Protein AF-A0A3D0GNJ2-F1 (afdb_monomer)

Structure (mmCIF, N/CA/C/O backbone):
d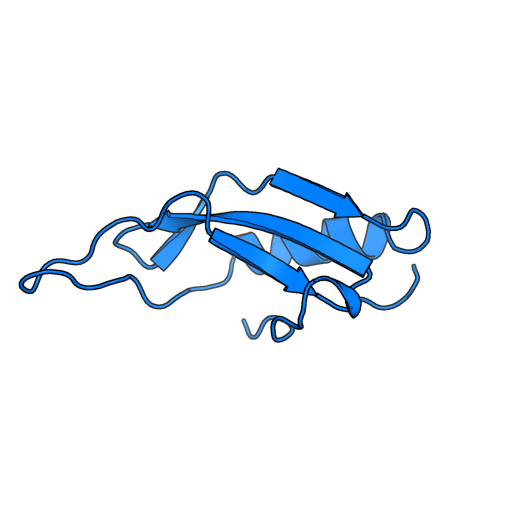ata_AF-A0A3D0GNJ2-F1
#
_entry.id   AF-A0A3D0GNJ2-F1
#
loop_
_atom_site.group_PDB
_atom_site.id
_atom_site.type_symbol
_atom_site.label_atom_id
_atom_site.label_alt_id
_atom_site.label_comp_id
_atom_site.label_asym_id
_atom_site.label_entity_id
_atom_site.label_seq_id
_atom_site.pdbx_PDB_ins_code
_atom_site.Cartn_x
_atom_site.Cartn_y
_atom_site.Cartn_z
_atom_site.occupancy
_ato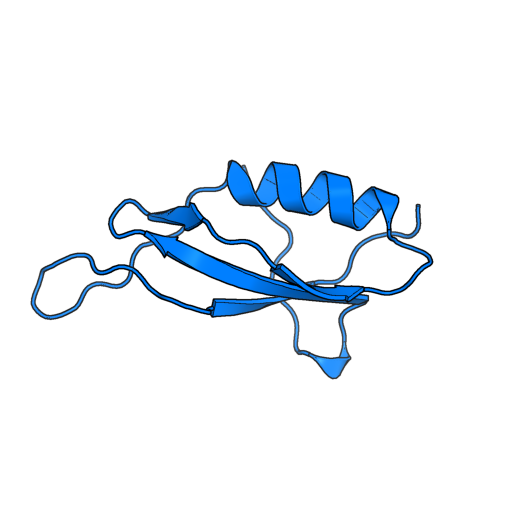m_site.B_iso_or_equiv
_atom_site.auth_seq_id
_atom_site.auth_comp_id
_atom_site.auth_asym_id
_atom_site.auth_atom_id
_atom_site.pdbx_PDB_model_num
ATOM 1 N N . ARG A 1 1 ? -12.914 6.031 -5.520 1.00 62.25 1 ARG A N 1
ATOM 2 C CA . ARG A 1 1 ? -12.206 5.768 -6.796 1.00 62.25 1 ARG A CA 1
ATOM 3 C C . ARG A 1 1 ? -11.774 4.319 -6.777 1.00 62.25 1 ARG A C 1
ATOM 5 O O . ARG A 1 1 ? -11.288 3.893 -5.736 1.00 62.25 1 ARG A O 1
ATOM 12 N N . LEU A 1 2 ? -11.993 3.601 -7.874 1.00 76.50 2 LEU A N 1
ATOM 13 C CA . LEU A 1 2 ? -11.445 2.261 -8.052 1.00 76.50 2 LEU A CA 1
ATOM 14 C C . LEU A 1 2 ? -9.926 2.385 -8.197 1.00 76.50 2 LEU A C 1
ATOM 16 O O . LEU A 1 2 ? -9.443 3.301 -8.865 1.00 76.50 2 LEU A O 1
ATOM 20 N N . ILE A 1 3 ? -9.204 1.523 -7.499 1.00 88.12 3 ILE A N 1
ATOM 21 C CA . ILE A 1 3 ? -7.756 1.359 -7.622 1.00 88.12 3 ILE A CA 1
ATOM 22 C C . ILE A 1 3 ? -7.500 0.063 -8.387 1.00 88.12 3 ILE A C 1
ATOM 24 O O . ILE A 1 3 ? -8.378 -0.801 -8.430 1.00 88.12 3 ILE A O 1
ATOM 28 N N . ALA A 1 4 ? -6.320 -0.063 -8.993 1.00 89.06 4 ALA A N 1
ATOM 29 C CA . ALA A 1 4 ? -5.888 -1.334 -9.562 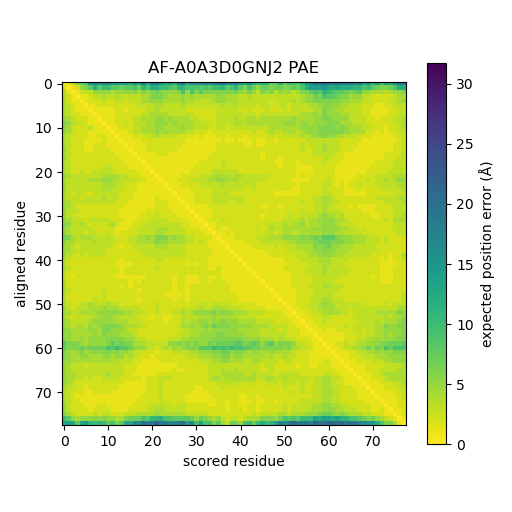1.00 89.06 4 ALA A CA 1
ATOM 30 C C . ALA A 1 4 ? -5.990 -2.445 -8.496 1.00 89.06 4 ALA A C 1
ATOM 32 O O . ALA A 1 4 ? -5.720 -2.166 -7.324 1.00 89.06 4 ALA A O 1
ATOM 33 N N . PRO A 1 5 ? -6.403 -3.669 -8.859 1.00 91.62 5 PRO A N 1
ATOM 34 C CA . PRO A 1 5 ? -6.386 -4.789 -7.929 1.00 91.62 5 PRO A CA 1
ATOM 35 C C . PRO A 1 5 ? -4.944 -5.147 -7.553 1.00 91.62 5 PRO A C 1
ATOM 37 O O . PRO A 1 5 ? -4.022 -4.957 -8.350 1.00 91.62 5 PRO A O 1
ATOM 40 N N . SER A 1 6 ? -4.753 -5.670 -6.344 1.00 95.12 6 SER A N 1
ATOM 41 C CA . SER A 1 6 ? -3.460 -6.212 -5.934 1.00 95.12 6 SER A CA 1
ATOM 42 C C . SER A 1 6 ? -3.182 -7.552 -6.616 1.00 95.12 6 SER A C 1
ATOM 44 O O . SER A 1 6 ? -4.103 -8.350 -6.795 1.00 95.12 6 SER A O 1
ATOM 46 N N . VAL A 1 7 ? -1.915 -7.820 -6.912 1.00 96.94 7 VAL A N 1
ATOM 47 C CA . VAL A 1 7 ? -1.402 -9.077 -7.479 1.00 96.94 7 VAL A CA 1
ATOM 48 C C . VAL A 1 7 ? -0.389 -9.726 -6.519 1.00 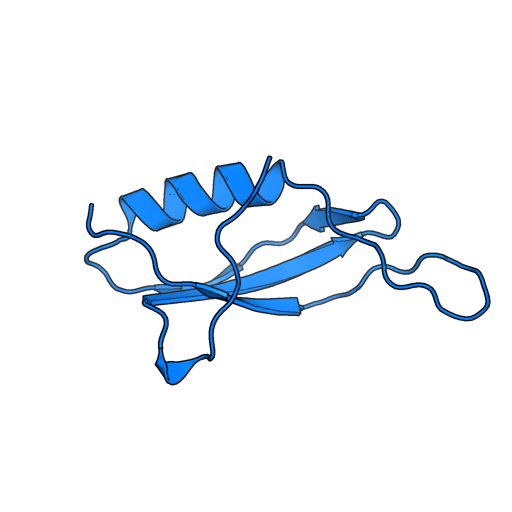96.94 7 VAL A C 1
ATOM 50 O O . VAL A 1 7 ? 0.062 -9.052 -5.583 1.00 96.94 7 VAL A O 1
ATOM 53 N N . PRO A 1 8 ? -0.010 -11.005 -6.716 1.00 96.50 8 PRO A N 1
ATOM 54 C CA . PRO A 1 8 ? 1.130 -11.615 -6.029 1.00 96.50 8 PRO A CA 1
ATOM 55 C C . PRO A 1 8 ? 2.422 -10.797 -6.169 1.00 96.50 8 PRO A C 1
ATOM 57 O O . PRO A 1 8 ? 2.610 -10.037 -7.123 1.00 96.50 8 PRO A O 1
ATOM 60 N N . LYS A 1 9 ? 3.333 -10.941 -5.203 1.00 94.12 9 LYS A N 1
ATOM 61 C CA . LYS A 1 9 ? 4.534 -10.096 -5.088 1.00 94.12 9 LYS A CA 1
ATOM 62 C C . LYS A 1 9 ? 5.463 -10.224 -6.297 1.00 94.12 9 LYS A C 1
ATOM 64 O O . LYS A 1 9 ? 6.116 -9.252 -6.689 1.00 94.12 9 LYS A O 1
ATOM 69 N N . GLU A 1 10 ? 5.503 -11.420 -6.864 1.00 94.12 10 GLU A N 1
ATOM 70 C CA . GLU A 1 10 ? 6.337 -11.838 -7.985 1.00 94.12 10 GLU A CA 1
ATOM 71 C C . GLU A 1 10 ? 5.839 -11.270 -9.321 1.00 94.12 10 GLU A C 1
ATOM 73 O O . GLU A 1 10 ? 6.619 -11.141 -10.259 1.00 94.12 10 GLU A O 1
ATOM 78 N N . GLU A 1 11 ? 4.561 -10.889 -9.402 1.00 94.81 11 GLU A N 1
ATOM 79 C CA . GLU A 1 11 ? 3.908 -10.465 -10.647 1.00 94.81 11 GLU A CA 1
ATOM 80 C C . GLU A 1 11 ? 3.865 -8.943 -10.830 1.00 94.81 11 GLU A C 1
ATOM 82 O O . GLU A 1 11 ? 3.652 -8.452 -11.937 1.00 94.81 11 GLU A O 1
ATOM 87 N N . GLY A 1 12 ? 4.048 -8.166 -9.759 1.00 95.75 12 GLY A N 1
ATOM 88 C CA . GLY A 1 12 ? 3.965 -6.707 -9.837 1.00 95.75 12 GLY A CA 1
ATOM 89 C C . GLY A 1 12 ? 5.267 -6.006 -10.194 1.00 95.75 12 GLY A C 1
ATOM 90 O O . GLY A 1 12 ? 6.359 -6.566 -10.143 1.00 95.75 12 GLY A O 1
ATOM 91 N N . ASN A 1 13 ? 5.151 -4.712 -10.469 1.00 96.69 13 ASN A N 1
ATOM 92 C CA . ASN A 1 13 ? 6.274 -3.786 -10.645 1.00 96.69 13 ASN A CA 1
ATOM 93 C C . ASN A 1 13 ? 6.275 -2.651 -9.603 1.00 96.69 13 ASN A C 1
ATOM 95 O O . ASN A 1 13 ? 7.225 -1.872 -9.536 1.00 96.69 13 ASN A O 1
ATOM 99 N N . LEU A 1 14 ? 5.258 -2.604 -8.734 1.00 97.31 14 LEU A N 1
ATOM 100 C CA . LEU A 1 14 ? 5.185 -1.742 -7.556 1.00 97.31 14 LEU A CA 1
ATOM 101 C C . LEU A 1 14 ? 4.736 -2.551 -6.333 1.00 97.31 14 LEU A C 1
ATOM 103 O O . LEU A 1 14 ? 3.616 -3.052 -6.315 1.00 97.31 14 LEU A O 1
ATOM 107 N N . SER A 1 15 ? 5.552 -2.594 -5.281 1.00 97.81 15 SER A N 1
ATOM 108 C CA . SER A 1 15 ? 5.169 -3.078 -3.948 1.00 97.81 15 SER A CA 1
ATOM 109 C C . SER A 1 15 ? 5.191 -1.926 -2.951 1.00 97.81 15 SER A C 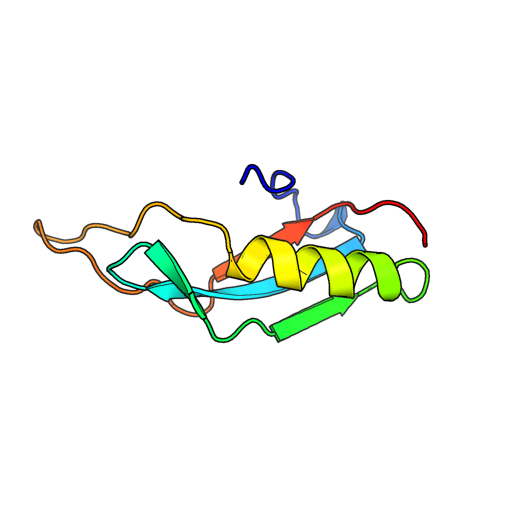1
ATOM 111 O O . SER A 1 15 ? 6.178 -1.190 -2.856 1.00 97.81 15 SER A O 1
ATOM 113 N N . ILE A 1 16 ? 4.114 -1.780 -2.185 1.00 97.50 16 ILE A N 1
ATOM 114 C CA . ILE A 1 16 ? 3.958 -0.727 -1.180 1.00 97.50 16 ILE A CA 1
ATOM 115 C C . ILE A 1 16 ? 3.427 -1.296 0.128 1.00 97.50 16 ILE A C 1
ATOM 117 O O . ILE A 1 16 ? 2.665 -2.261 0.135 1.00 97.50 16 ILE A O 1
ATOM 121 N N . THR A 1 17 ? 3.766 -0.632 1.223 1.00 97.94 17 THR A N 1
ATOM 122 C CA . THR A 1 17 ? 3.147 -0.833 2.533 1.00 97.94 17 THR A CA 1
ATOM 123 C C . THR A 1 17 ? 2.350 0.403 2.910 1.00 97.94 17 THR A C 1
ATOM 125 O O . THR A 1 17 ? 2.713 1.527 2.557 1.00 97.94 17 THR A O 1
ATOM 128 N N . PHE A 1 18 ? 1.222 0.215 3.588 1.00 97.75 18 PHE A N 1
ATOM 129 C CA . PHE A 1 18 ? 0.415 1.322 4.092 1.00 97.75 18 PHE A CA 1
ATOM 130 C C . PHE A 1 18 ? -0.490 0.895 5.244 1.00 97.75 18 PHE A C 1
ATOM 132 O O . PHE A 1 18 ? -0.754 -0.286 5.460 1.00 97.75 18 PHE A O 1
ATOM 139 N N . ASN A 1 19 ? -1.016 1.884 5.959 1.00 97.81 19 ASN A N 1
ATOM 140 C CA . ASN A 1 19 ? -2.011 1.675 6.999 1.00 97.81 19 ASN A CA 1
ATOM 141 C C . ASN A 1 19 ? -3.407 1.971 6.451 1.00 97.81 19 ASN A C 1
ATOM 143 O O . ASN A 1 19 ? -3.606 2.969 5.751 1.00 97.81 19 ASN A O 1
ATOM 147 N N . VAL A 1 20 ? -4.384 1.152 6.830 1.00 97.44 20 VAL A N 1
ATOM 148 C CA . VAL A 1 20 ? -5.812 1.431 6.649 1.00 97.44 20 VAL A CA 1
ATOM 149 C C . VAL A 1 20 ? -6.387 1.776 8.011 1.00 97.44 20 VAL A C 1
ATOM 151 O O . VAL A 1 20 ? -6.427 0.924 8.890 1.00 97.44 20 VAL A O 1
ATOM 154 N N . THR A 1 21 ? -6.823 3.017 8.206 1.00 97.44 21 THR A N 1
ATOM 155 C CA . THR A 1 21 ? -7.396 3.448 9.490 1.00 97.44 21 THR A CA 1
ATOM 156 C C . THR A 1 21 ? -8.720 2.737 9.787 1.00 97.44 21 THR A C 1
ATOM 158 O O . THR A 1 21 ? -9.382 2.232 8.881 1.00 97.44 21 THR A O 1
ATOM 161 N N . ASP A 1 22 ? -9.169 2.805 11.036 1.00 96.81 22 ASP A N 1
ATOM 162 C CA . ASP A 1 22 ? -10.541 2.494 11.478 1.00 96.81 22 ASP A CA 1
ATOM 163 C C . ASP A 1 22 ? -11.651 3.115 10.593 1.00 96.81 22 ASP A C 1
ATOM 165 O O . ASP A 1 22 ? -12.697 2.519 10.370 1.00 96.81 22 ASP A O 1
ATOM 169 N N . ARG A 1 23 ? -11.399 4.290 10.001 1.00 95.94 23 ARG A N 1
ATOM 170 C CA . ARG A 1 23 ? -12.274 4.975 9.024 1.00 95.94 23 ARG A CA 1
ATOM 171 C C . ARG A 1 23 ? -12.020 4.608 7.555 1.00 95.94 23 ARG A C 1
ATOM 173 O O . ARG A 1 23 ? -12.476 5.315 6.650 1.00 95.94 23 ARG A O 1
ATOM 180 N N . GLY A 1 24 ? -11.204 3.592 7.293 1.00 95.38 24 GLY A N 1
ATOM 181 C CA . GLY A 1 24 ? -10.934 3.076 5.951 1.00 95.38 24 GLY A CA 1
ATOM 182 C C . GLY A 1 24 ? -10.049 3.980 5.094 1.00 95.38 24 GLY A C 1
ATOM 183 O O . GLY A 1 24 ? -10.060 3.884 3.868 1.00 95.38 24 GLY A O 1
ATOM 184 N N . SER A 1 25 ? -9.335 4.924 5.709 1.00 96.25 25 SER A N 1
ATOM 185 C CA . SER A 1 25 ? -8.483 5.875 4.990 1.00 96.25 25 SER A CA 1
ATOM 186 C C . SER A 1 25 ? -7.047 5.369 4.947 1.00 96.25 25 SER A C 1
ATOM 188 O O . SER A 1 25 ? -6.568 4.789 5.915 1.00 96.25 25 SER A O 1
ATOM 190 N N . VAL A 1 26 ? -6.348 5.622 3.842 1.00 96.69 26 VAL A N 1
ATOM 191 C CA . VAL A 1 26 ? -4.957 5.186 3.675 1.00 96.69 26 VAL A CA 1
ATOM 192 C C . VAL A 1 26 ? -3.987 6.206 4.269 1.00 96.69 26 VAL A C 1
ATOM 194 O O . VAL A 1 26 ? -4.045 7.398 3.947 1.00 96.69 26 VAL A O 1
ATOM 197 N N . ARG A 1 27 ? -3.063 5.742 5.113 1.00 96.44 27 ARG A N 1
ATOM 198 C CA . ARG A 1 27 ? -1.993 6.541 5.737 1.00 96.44 27 ARG A CA 1
ATOM 199 C C . ARG A 1 27 ? -0.651 5.817 5.637 1.00 96.44 27 ARG A C 1
ATOM 201 O O . ARG A 1 27 ? -0.615 4.642 5.298 1.00 96.44 27 ARG A O 1
ATOM 208 N N . SER A 1 28 ? 0.435 6.549 5.893 1.00 96.62 28 SER A N 1
ATOM 209 C CA . SER A 1 28 ? 1.799 5.994 5.975 1.00 96.62 28 SER A CA 1
ATOM 210 C C . SER A 1 28 ? 2.189 5.104 4.786 1.00 96.62 28 SER A C 1
ATOM 212 O O . SER A 1 28 ? 2.680 4.003 4.972 1.00 96.62 28 SER A O 1
ATOM 214 N N . VAL A 1 29 ? 1.899 5.559 3.557 1.00 97.56 29 VAL A N 1
ATOM 215 C CA . VAL A 1 29 ? 2.276 4.813 2.345 1.00 97.56 29 VAL A CA 1
ATOM 216 C C . VAL A 1 29 ? 3.780 4.912 2.130 1.00 97.56 29 VAL A C 1
ATOM 218 O O . VAL A 1 29 ? 4.284 6.024 1.950 1.00 97.56 29 VAL A O 1
ATOM 221 N N . GLU A 1 30 ? 4.438 3.763 2.066 1.00 97.19 30 GLU A N 1
ATOM 222 C CA . GLU A 1 30 ? 5.866 3.589 1.813 1.00 97.19 30 GLU A CA 1
ATOM 223 C C . GLU A 1 30 ? 6.067 2.662 0.607 1.00 97.19 30 GLU A C 1
ATOM 225 O O . GLU A 1 30 ? 5.262 1.765 0.347 1.00 97.19 30 GLU A O 1
ATOM 230 N N . ARG A 1 31 ? 7.129 2.897 -0.168 1.00 96.44 31 ARG A N 1
ATOM 231 C CA . ARG A 1 31 ? 7.505 2.031 -1.292 1.00 96.44 31 ARG A CA 1
ATOM 232 C C . ARG A 1 31 ? 8.479 0.977 -0.792 1.00 96.44 31 ARG A C 1
ATOM 234 O O . ARG A 1 31 ? 9.539 1.326 -0.290 1.00 96.44 31 ARG A O 1
ATOM 241 N N . VAL A 1 32 ? 8.120 -0.289 -0.967 1.00 96.56 32 VAL A N 1
ATOM 242 C CA . VAL A 1 32 ? 8.991 -1.434 -0.668 1.00 96.56 32 VAL A CA 1
ATOM 243 C C . VAL A 1 32 ? 9.843 -1.775 -1.887 1.00 96.56 32 VAL A C 1
ATOM 245 O O . VAL A 1 32 ? 11.034 -2.035 -1.764 1.00 96.56 32 VAL A O 1
ATOM 248 N N . ARG A 1 33 ? 9.231 -1.759 -3.077 1.00 95.94 33 ARG A N 1
ATOM 249 C CA . ARG A 1 33 ? 9.906 -1.980 -4.359 1.00 95.94 33 ARG A CA 1
ATOM 250 C C . ARG A 1 33 ? 9.195 -1.194 -5.448 1.00 95.94 33 ARG A C 1
ATOM 252 O O . ARG A 1 33 ? 7.967 -1.174 -5.485 1.00 95.94 33 ARG A O 1
ATOM 259 N N . VAL A 1 34 ? 9.952 -0.583 -6.343 1.00 96.06 34 VAL A N 1
ATOM 260 C CA . VAL A 1 34 ? 9.430 0.070 -7.543 1.00 96.06 34 VAL A CA 1
ATOM 261 C C . VAL A 1 34 ? 10.410 -0.180 -8.681 1.00 96.06 34 VAL A C 1
ATOM 263 O O . VAL A 1 34 ? 11.618 -0.100 -8.475 1.00 96.06 34 VAL A O 1
ATOM 266 N N . ASP A 1 35 ? 9.892 -0.556 -9.844 1.00 95.06 35 ASP A N 1
ATOM 267 C CA . ASP A 1 35 ? 10.673 -0.608 -11.079 1.00 95.06 35 ASP A CA 1
ATOM 268 C C . ASP A 1 35 ? 10.896 0.821 -11.605 1.00 95.06 35 ASP A C 1
ATOM 270 O O . ASP A 1 35 ? 9.964 1.629 -11.643 1.00 95.06 35 ASP A O 1
ATOM 274 N N . GLU A 1 36 ? 12.125 1.148 -12.008 1.00 93.62 36 GLU A N 1
ATOM 275 C CA . GLU A 1 36 ? 12.499 2.491 -12.471 1.00 93.62 36 GLU A CA 1
ATOM 276 C C . GLU A 1 36 ? 11.646 2.963 -13.660 1.00 93.62 36 GLU A C 1
ATOM 278 O O . GLU A 1 36 ? 11.301 4.144 -13.753 1.00 93.62 36 GLU A O 1
ATOM 283 N N . SER A 1 37 ? 11.219 2.038 -14.528 1.00 95.44 37 SER A N 1
ATOM 284 C CA . SER A 1 37 ? 10.411 2.331 -15.721 1.00 95.44 37 SER A CA 1
ATOM 285 C C . SER A 1 37 ? 8.986 2.824 -15.418 1.00 95.44 37 SER A C 1
ATOM 287 O O . SER A 1 37 ? 8.279 3.281 -16.321 1.00 95.44 37 SER A O 1
ATOM 289 N N . ILE A 1 38 ? 8.541 2.756 -14.155 1.00 95.50 38 ILE A N 1
ATOM 290 C CA . ILE A 1 38 ? 7.182 3.143 -13.744 1.00 95.50 38 ILE A CA 1
ATOM 291 C C . ILE A 1 38 ? 7.132 4.275 -12.709 1.00 95.50 38 ILE A C 1
ATOM 293 O O . ILE A 1 38 ? 6.067 4.520 -12.139 1.00 95.50 38 ILE A O 1
ATOM 297 N N . GLU A 1 39 ? 8.232 4.972 -12.425 1.00 94.25 39 GLU A N 1
ATOM 298 C CA . GLU A 1 39 ? 8.325 5.901 -11.283 1.00 94.25 39 GLU A CA 1
ATOM 299 C C . GLU A 1 39 ? 7.244 7.011 -11.298 1.00 94.25 39 GLU A C 1
ATOM 301 O O . GLU A 1 39 ? 6.639 7.356 -10.266 1.00 94.25 39 GLU A O 1
ATOM 306 N N . LEU A 1 40 ? 6.915 7.541 -12.484 1.00 95.50 40 LEU A N 1
ATOM 307 C CA . LEU A 1 40 ? 5.853 8.543 -12.645 1.00 95.50 40 LEU A CA 1
ATOM 308 C C . LEU A 1 40 ? 4.461 7.925 -12.449 1.00 95.50 40 LEU A C 1
ATOM 310 O O . LEU A 1 40 ? 3.635 8.486 -11.714 1.00 95.50 40 LEU A O 1
ATOM 314 N N . SER A 1 41 ? 4.202 6.765 -13.058 1.00 95.69 41 SER A N 1
ATOM 315 C CA . SER A 1 41 ? 2.976 5.979 -12.857 1.00 95.69 41 SER A CA 1
ATOM 316 C C . SER A 1 41 ? 2.760 5.634 -11.380 1.00 95.69 41 SER A C 1
ATOM 318 O O . SER A 1 41 ? 1.671 5.873 -10.849 1.00 95.69 41 SER A O 1
ATOM 320 N N . ALA A 1 42 ? 3.799 5.184 -10.673 1.00 96.38 42 ALA A N 1
ATOM 321 C CA . ALA A 1 42 ? 3.764 4.874 -9.246 1.00 96.38 42 ALA A CA 1
ATOM 322 C C . ALA A 1 42 ? 3.415 6.108 -8.404 1.00 96.38 42 ALA A C 1
ATOM 324 O O . ALA A 1 42 ? 2.564 6.055 -7.512 1.00 96.38 42 ALA A O 1
ATOM 325 N N . SER A 1 43 ? 4.020 7.258 -8.708 1.00 96.00 43 SER A N 1
ATOM 326 C CA . SER A 1 43 ? 3.725 8.527 -8.030 1.00 96.00 43 SER A CA 1
ATOM 327 C C . SER A 1 43 ? 2.262 8.956 -8.206 1.00 96.00 43 SER A C 1
ATOM 329 O O . SER A 1 43 ? 1.610 9.383 -7.246 1.00 96.00 43 SER A O 1
ATOM 331 N N . ARG A 1 44 ? 1.708 8.813 -9.417 1.00 95.31 44 ARG A N 1
ATOM 332 C CA . ARG A 1 44 ? 0.288 9.088 -9.699 1.00 95.31 44 ARG A CA 1
ATOM 333 C C . ARG A 1 44 ? -0.624 8.100 -8.976 1.00 95.31 44 ARG A C 1
ATOM 335 O O . ARG A 1 44 ? -1.601 8.528 -8.357 1.00 95.31 44 ARG A O 1
ATOM 342 N N . PHE A 1 45 ? -0.287 6.814 -9.005 1.00 96.06 45 PHE A N 1
ATOM 343 C CA . PHE A 1 45 ? -1.043 5.758 -8.341 1.00 96.06 45 PHE A CA 1
ATOM 344 C C . PHE A 1 45 ? -1.122 5.977 -6.827 1.00 96.06 45 PHE A C 1
ATOM 346 O O . PHE A 1 45 ? -2.216 5.990 -6.272 1.00 96.06 45 PHE A O 1
ATOM 353 N N . ILE A 1 46 ? -0.005 6.279 -6.156 1.00 95.94 46 ILE A N 1
ATOM 354 C CA . ILE A 1 46 ? 0.013 6.538 -4.705 1.00 95.94 46 ILE A CA 1
ATOM 355 C C . ILE A 1 46 ? -0.906 7.713 -4.329 1.00 95.94 46 ILE A C 1
ATOM 357 O O . ILE A 1 46 ? -1.594 7.669 -3.305 1.00 95.94 46 ILE A O 1
ATOM 361 N N . ARG A 1 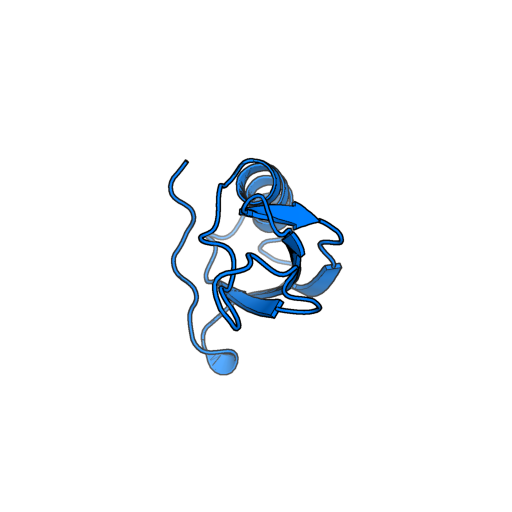47 ? -0.987 8.762 -5.161 1.00 95.31 47 ARG A N 1
ATOM 362 C CA . ARG A 1 47 ? -1.939 9.870 -4.942 1.00 95.31 47 ARG A CA 1
ATOM 363 C C . ARG A 1 47 ? -3.393 9.412 -5.062 1.00 95.31 47 ARG A C 1
ATOM 365 O O . ARG A 1 47 ? -4.244 9.907 -4.322 1.00 95.31 47 ARG A O 1
ATOM 372 N N . GLN A 1 48 ? -3.691 8.496 -5.983 1.00 95.12 48 GLN A N 1
ATOM 373 C CA . GLN A 1 48 ? -5.026 7.910 -6.120 1.00 95.12 48 GLN A CA 1
ATOM 374 C C . GLN A 1 48 ? -5.357 6.994 -4.939 1.00 95.12 48 GLN A C 1
ATOM 376 O O . GLN A 1 48 ? -6.435 7.132 -4.363 1.00 95.12 48 GLN A O 1
ATOM 381 N N . LEU A 1 49 ? -4.412 6.146 -4.529 1.00 95.38 49 LEU A N 1
ATOM 382 C CA . LEU A 1 49 ? -4.525 5.249 -3.382 1.00 95.38 49 LEU A CA 1
ATOM 383 C C . LEU A 1 49 ? -4.860 6.014 -2.096 1.00 95.38 49 LEU A C 1
ATOM 385 O O . LEU A 1 49 ? -5.797 5.659 -1.390 1.00 95.38 49 LEU A O 1
ATOM 389 N N . ARG A 1 50 ? -4.171 7.133 -1.831 1.00 94.69 50 ARG A N 1
ATOM 390 C CA . ARG A 1 50 ? -4.444 7.998 -0.664 1.00 94.69 50 ARG A CA 1
ATOM 391 C C . ARG A 1 50 ? -5.853 8.604 -0.652 1.00 94.69 50 ARG A C 1
ATOM 393 O O . ARG A 1 50 ? -6.320 9.035 0.398 1.00 94.69 50 ARG A O 1
ATOM 400 N N . ARG A 1 51 ? -6.527 8.658 -1.805 1.00 94.50 51 ARG A N 1
ATOM 401 C CA . ARG A 1 51 ? -7.918 9.127 -1.954 1.00 94.50 51 ARG A CA 1
ATOM 402 C C . ARG A 1 51 ? -8.931 7.980 -1.994 1.00 94.50 51 ARG A C 1
ATOM 404 O O . ARG A 1 51 ? -10.134 8.242 -2.022 1.00 94.50 51 ARG A O 1
ATOM 411 N N . ALA A 1 52 ? -8.473 6.733 -2.057 1.00 92.06 52 ALA A N 1
ATOM 412 C CA . ALA A 1 52 ? -9.338 5.568 -2.036 1.00 92.06 52 ALA A CA 1
ATOM 413 C C . ALA A 1 52 ? -9.872 5.312 -0.619 1.00 92.06 52 ALA A C 1
ATOM 415 O O . ALA A 1 52 ? -9.307 5.762 0.381 1.00 92.06 52 ALA A O 1
ATOM 416 N N . LYS A 1 53 ? -10.999 4.602 -0.552 1.00 91.50 53 LYS A N 1
ATOM 417 C CA . LYS A 1 53 ? -11.613 4.155 0.696 1.00 91.50 53 LYS A CA 1
ATOM 418 C C . LYS A 1 53 ? -11.545 2.641 0.736 1.00 91.50 53 LYS A C 1
ATOM 420 O O . LYS A 1 53 ? -12.022 1.982 -0.182 1.00 91.50 53 LYS A O 1
ATOM 425 N N . PHE A 1 54 ? -10.930 2.131 1.788 1.00 92.44 54 PHE A N 1
ATOM 426 C CA . PHE A 1 54 ? -10.794 0.712 2.064 1.00 92.44 54 PHE A CA 1
ATOM 427 C C . PHE A 1 54 ? -11.812 0.304 3.116 1.00 92.44 54 PHE A C 1
ATOM 429 O O . PHE A 1 54 ? -12.236 1.121 3.933 1.00 92.44 54 PHE A O 1
ATOM 436 N N . ARG A 1 55 ? -12.192 -0.972 3.111 1.00 91.31 55 ARG A N 1
ATOM 437 C CA . ARG A 1 55 ? -12.994 -1.529 4.193 1.00 91.31 55 ARG A CA 1
ATOM 438 C C . ARG A 1 55 ? -12.096 -1.679 5.429 1.00 91.31 55 ARG A C 1
ATOM 440 O O . ARG A 1 55 ? -11.093 -2.386 5.331 1.00 91.31 55 ARG A O 1
ATOM 447 N N . PRO A 1 56 ? -12.416 -1.032 6.562 1.00 93.12 56 PRO A N 1
ATOM 448 C CA . PRO A 1 56 ? -11.681 -1.245 7.802 1.00 93.12 56 PRO A CA 1
ATOM 449 C C . PRO A 1 56 ? -11.831 -2.689 8.271 1.00 93.12 56 PRO A C 1
ATOM 451 O O . PRO A 1 56 ? -12.854 -3.337 8.021 1.00 93.12 56 PRO A O 1
ATOM 454 N N . ARG A 1 57 ? -10.831 -3.178 9.000 1.00 95.06 57 ARG A N 1
ATOM 455 C CA . ARG A 1 57 ? -10.934 -4.460 9.692 1.00 95.06 57 ARG A CA 1
ATOM 456 C C . ARG A 1 57 ? -11.842 -4.293 10.907 1.00 95.06 57 ARG A C 1
ATOM 458 O O . ARG A 1 57 ? -11.732 -3.299 11.616 1.00 95.06 57 ARG A O 1
ATOM 465 N N . VAL A 1 58 ? -12.718 -5.266 11.142 1.00 96.00 58 VAL A N 1
ATOM 466 C CA . VAL A 1 58 ? -13.604 -5.296 12.312 1.00 96.00 58 VAL A CA 1
ATOM 467 C C . VAL A 1 58 ? -13.158 -6.423 13.234 1.00 96.00 58 VAL A C 1
ATOM 469 O O . VAL A 1 58 ? -13.000 -7.557 12.781 1.00 96.00 58 VAL A O 1
ATOM 472 N N . ILE A 1 59 ? -12.936 -6.111 14.508 1.00 96.12 59 ILE A N 1
ATOM 473 C CA . ILE A 1 59 ? -12.584 -7.069 15.560 1.00 96.12 59 ILE A CA 1
ATOM 474 C C . ILE A 1 59 ? -13.504 -6.789 16.745 1.00 96.12 59 ILE A C 1
ATOM 476 O O . ILE A 1 59 ? -13.612 -5.649 17.175 1.00 96.12 59 ILE A O 1
ATOM 480 N N . ALA A 1 60 ? -14.198 -7.818 17.241 1.00 95.12 60 ALA A N 1
ATOM 481 C CA . ALA A 1 60 ? -15.136 -7.696 18.365 1.00 95.12 60 ALA A CA 1
ATOM 482 C C . ALA A 1 60 ? -16.197 -6.580 18.198 1.00 95.12 60 ALA A C 1
ATOM 484 O O . ALA A 1 60 ? -16.610 -5.955 19.165 1.00 95.12 60 ALA A O 1
ATOM 485 N N . GLY A 1 61 ? -16.647 -6.332 16.962 1.00 95.62 61 GLY A N 1
ATOM 486 C CA . GLY A 1 61 ? -17.643 -5.297 16.653 1.00 95.62 61 GLY A CA 1
ATOM 487 C C . GLY A 1 61 ? -17.071 -3.890 16.455 1.00 95.62 61 GLY A C 1
ATOM 488 O O . GLY A 1 61 ? -17.797 -3.008 16.004 1.00 95.62 61 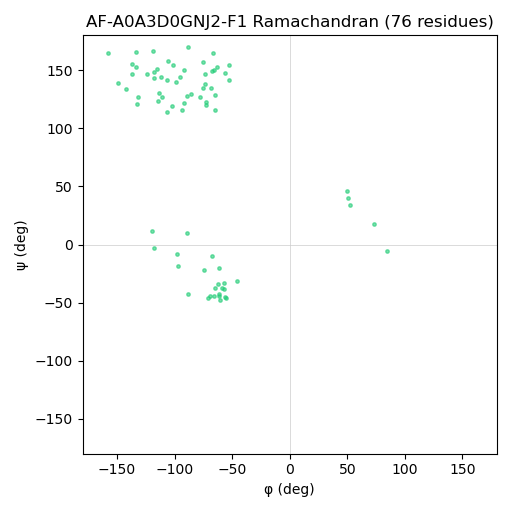GLY A O 1
ATOM 489 N N . GLU A 1 62 ? -15.775 -3.687 16.691 1.00 95.62 62 GLU A N 1
ATOM 490 C CA . GLU A 1 62 ? -15.110 -2.393 16.538 1.00 95.62 62 GLU A CA 1
ATOM 491 C C . GLU A 1 62 ? -14.224 -2.356 15.292 1.00 95.62 62 GLU A C 1
ATOM 493 O O . GLU A 1 62 ? -13.552 -3.330 14.940 1.00 95.62 62 GLU A O 1
ATOM 498 N N . THR A 1 63 ? -14.213 -1.216 14.599 1.00 97.44 63 THR A N 1
ATOM 499 C CA . THR A 1 63 ? -13.290 -0.983 13.485 1.00 97.44 63 THR A CA 1
ATOM 500 C C . THR A 1 63 ? -11.908 -0.650 14.019 1.00 97.44 63 THR A C 1
ATOM 502 O O . THR A 1 63 ? -11.754 0.303 14.779 1.00 97.44 63 THR A O 1
ATOM 505 N N . VAL A 1 64 ? -10.892 -1.374 13.560 1.00 97.00 64 VAL A N 1
ATOM 506 C CA . VAL A 1 64 ? -9.504 -1.174 13.979 1.00 97.00 64 VAL A CA 1
ATOM 507 C C . VAL A 1 64 ? -8.624 -0.772 12.803 1.00 97.00 64 VAL A C 1
ATOM 509 O O . VAL A 1 64 ? -8.835 -1.186 11.657 1.00 97.00 64 VAL A O 1
ATOM 512 N N . THR A 1 65 ? -7.600 0.025 13.097 1.00 97.06 65 THR A N 1
ATOM 513 C CA . THR A 1 65 ? -6.553 0.339 12.125 1.00 97.06 65 THR A CA 1
ATOM 514 C C . THR A 1 65 ? -5.778 -0.930 11.783 1.00 97.06 65 THR A C 1
ATOM 516 O O . THR A 1 65 ? -5.311 -1.648 12.661 1.00 97.06 65 THR A O 1
ATOM 519 N N . THR A 1 66 ? -5.639 -1.207 10.491 1.00 97.31 66 THR A N 1
ATOM 520 C CA . THR A 1 66 ? -4.740 -2.240 9.973 1.00 97.31 66 THR A CA 1
ATOM 521 C C . THR A 1 66 ? -3.417 -1.584 9.621 1.00 97.31 66 THR A C 1
ATOM 523 O O . THR A 1 66 ? -3.368 -0.721 8.743 1.00 97.31 66 THR A O 1
ATOM 526 N N . GLU A 1 67 ? -2.356 -1.968 10.318 1.00 96.31 67 GLU A N 1
ATOM 527 C CA . GLU A 1 67 ? -1.016 -1.436 10.093 1.00 96.31 67 GLU A CA 1
ATOM 528 C C . GLU A 1 67 ? -0.226 -2.281 9.094 1.00 96.31 67 GLU A C 1
ATOM 530 O O . GLU A 1 67 ? -0.421 -3.493 9.009 1.00 96.31 67 GLU A O 1
ATOM 535 N N . LYS A 1 68 ? 0.689 -1.628 8.366 1.00 95.12 68 LYS A N 1
ATOM 536 C CA . LYS A 1 68 ? 1.691 -2.258 7.490 1.00 95.12 68 LYS A CA 1
ATOM 537 C C . LYS A 1 68 ? 1.108 -3.282 6.508 1.00 95.12 68 LYS A C 1
ATOM 539 O O . LYS A 1 68 ? 1.715 -4.316 6.246 1.00 95.12 68 LYS A O 1
ATOM 544 N N . MET A 1 69 ? -0.056 -2.985 5.936 1.00 95.00 69 MET A N 1
ATOM 545 C CA . MET A 1 69 ? -0.624 -3.791 4.861 1.00 95.00 69 MET A CA 1
ATOM 546 C C . MET A 1 69 ? 0.285 -3.694 3.631 1.00 95.00 69 MET A C 1
ATOM 548 O O . MET A 1 69 ? 0.431 -2.608 3.070 1.00 95.00 69 MET A O 1
ATOM 552 N N . GLU A 1 70 ? 0.888 -4.810 3.220 1.00 96.25 70 GLU A N 1
ATOM 553 C CA . GLU A 1 70 ? 1.684 -4.904 1.991 1.00 96.25 70 GLU A CA 1
ATOM 554 C C . GLU A 1 70 ? 0.773 -5.294 0.823 1.00 96.25 70 GLU A C 1
ATOM 556 O O . GLU A 1 70 ? 0.012 -6.259 0.910 1.00 96.25 70 GLU A O 1
ATOM 561 N N . GLN A 1 71 ? 0.825 -4.523 -0.263 1.00 96.56 71 GLN A N 1
ATOM 562 C CA . GLN A 1 71 ? 0.168 -4.870 -1.520 1.00 96.56 71 GLN A CA 1
ATOM 563 C C . GLN A 1 71 ? 1.088 -4.585 -2.700 1.00 96.56 71 GLN A C 1
ATOM 565 O O . GLN A 1 71 ? 1.847 -3.609 -2.709 1.00 96.56 71 GLN A O 1
ATOM 570 N N . THR A 1 72 ? 0.956 -5.425 -3.718 1.00 97.94 72 THR A N 1
ATOM 571 C CA . THR A 1 72 ? 1.718 -5.347 -4.957 1.00 97.94 72 THR A CA 1
ATOM 572 C C . THR A 1 72 ? 0.780 -5.109 -6.133 1.00 97.94 72 THR A C 1
ATOM 574 O O . THR A 1 72 ? -0.341 -5.607 -6.143 1.00 97.94 72 THR A O 1
ATOM 577 N N . TYR A 1 73 ? 1.219 -4.318 -7.111 1.00 97.06 73 TYR A N 1
ATOM 578 C CA . TYR A 1 73 ? 0.419 -3.892 -8.256 1.00 97.06 73 TYR A CA 1
ATOM 579 C C . TYR A 1 73 ? 1.224 -3.965 -9.555 1.00 97.06 73 TYR A C 1
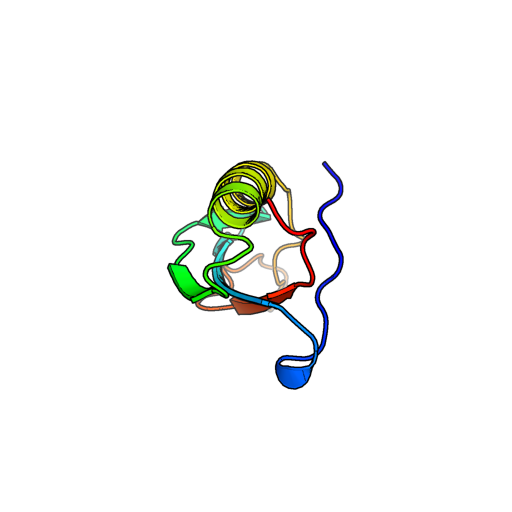ATOM 581 O O . TYR A 1 73 ? 2.452 -3.831 -9.549 1.00 97.06 73 TYR A O 1
ATOM 589 N N . VAL A 1 74 ? 0.503 -4.107 -10.669 1.00 97.12 74 VAL A N 1
ATOM 590 C CA . VAL A 1 74 ? 1.022 -3.923 -12.030 1.00 97.12 74 VAL A CA 1
ATOM 591 C C . VAL A 1 74 ? 0.560 -2.566 -12.544 1.00 97.12 74 VAL A C 1
ATOM 593 O O . VAL A 1 74 ? -0.640 -2.310 -12.655 1.00 97.12 74 VAL A O 1
ATOM 596 N N . LEU A 1 75 ? 1.511 -1.689 -12.856 1.00 95.31 75 LEU A N 1
ATOM 597 C CA . LEU A 1 75 ? 1.261 -0.378 -13.450 1.00 95.31 75 LEU A CA 1
ATOM 598 C C . LEU A 1 75 ? 1.859 -0.290 -14.861 1.00 95.31 75 LEU A C 1
ATOM 600 O O . LEU A 1 75 ? 2.869 -0.940 -15.132 1.00 95.31 75 LEU A O 1
ATOM 604 N N . PRO A 1 76 ? 1.273 0.523 -15.757 1.00 93.00 76 PRO A N 1
ATOM 605 C CA . PRO A 1 76 ? 1.855 0.766 -17.070 1.00 93.00 76 PRO A CA 1
ATOM 606 C C . PRO A 1 76 ? 3.162 1.560 -16.955 1.00 93.00 76 PRO A C 1
ATOM 608 O O . PRO A 1 76 ? 3.311 2.409 -16.065 1.00 93.00 76 PRO A O 1
ATOM 611 N N . GLN A 1 77 ? 4.075 1.309 -17.895 1.00 89.94 77 GLN A N 1
ATOM 612 C CA . GLN A 1 77 ? 5.281 2.117 -18.089 1.00 89.94 77 GLN A CA 1
ATOM 613 C C . GLN A 1 77 ? 4.921 3.590 -18.313 1.00 89.94 77 GLN A C 1
ATOM 615 O O . GLN A 1 77 ? 3.824 3.909 -18.786 1.00 89.94 77 GLN A O 1
ATOM 620 N N . SER A 1 78 ? 5.809 4.471 -17.850 1.00 76.25 78 SER A N 1
ATOM 621 C CA . SER A 1 78 ? 5.610 5.927 -17.871 1.00 76.25 78 SER A CA 1
ATOM 622 C C . SER A 1 78 ? 6.017 6.574 -19.185 1.00 76.25 78 SER A C 1
ATOM 624 O O . SER A 1 78 ? 6.979 6.082 -19.807 1.00 76.25 78 SER A O 1
#

Solvent-accessible surface area (backbone atoms only — not comparable to full-atom values): 4422 Å² total; per-residue (Å²): 107,92,71,83,69,72,46,59,76,90,73,29,50,37,31,32,30,25,25,34,31,44,85,9,40,49,41,78,74,44,80,76,43,70,44,80,66,25,54,64,42,50,56,54,46,52,59,50,51,53,65,24,76,49,84,43,50,71,56,99,88,39,59,37,62,44,70,70,47,72,47,15,26,76,72,63,74,99

Sequence (78 aa):
RLIAPSVPKEEGNLSITFNVTDRGSVR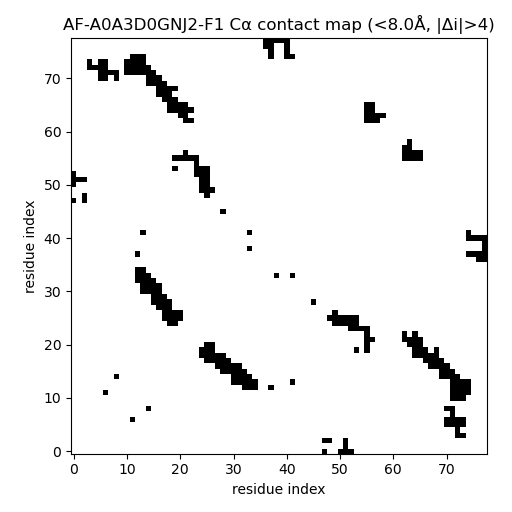SVERVRVDESIELSASRFIRQLRRAKFRPRVIAGETVTTEKMEQTYVLPQS

Foldseek 3Di:
DDAADFDPPVPFQWKWWWKQALQQATHDIDTPGHDPQCPVVVVVRVVVNRVDGGDFDDDPNGGGMDGGDMTGGHTDGD

Radius of gyration: 12.96 Å; Cα contacts (8 Å, |Δi|>4): 160; chains: 1; bounding box: 30×22×36 Å

Nearest PDB structures (foldseek):
  6i97-assembly1_E  TM=6.584E-01  e=5.708E-03  Pseudomonas aeruginosa
  7zc8-assembly1_B  TM=5.972E-01  e=3.333E-02  Pectobacterium carotovorum
  8rd6-assembly1_A  TM=4.642E-01  e=2.064E-01  Salmonella enterica
  7uxh-assembly1_i  TM=3.120E-01  e=7.913E+00  Homo sapiens

Mean predicted aligned error: 3.03 Å

Secondary structure (DSSP, 8-state):
---PPPB-TTT-SEEEEEEE-TTSBEEEEEEEEE-GGGHHHHHHHHHHHTT-BPPPEEETTEEE-EEEEEEEE-----

pLDDT: mean 94.55, std 5.15, range [62.25, 97.94]